Protein AF-A0A5C3L6G2-F1 (afdb_monomer_lite)

Structure (mmCIF, N/CA/C/O backbone):
data_AF-A0A5C3L6G2-F1
#
_entry.id   AF-A0A5C3L6G2-F1
#
loop_
_atom_site.group_PDB
_atom_site.id
_atom_site.type_symbol
_atom_site.label_atom_id
_atom_site.label_alt_id
_atom_site.label_comp_id
_atom_site.label_asym_id
_atom_site.label_entity_id
_atom_site.label_seq_id
_atom_site.pdbx_PDB_ins_code
_atom_site.Cartn_x
_atom_site.Cartn_y
_atom_site.Cartn_z
_atom_site.occupancy
_atom_site.B_iso_or_equiv
_atom_site.auth_seq_id
_atom_site.auth_comp_id
_atom_site.auth_asym_id
_atom_site.auth_atom_id
_atom_site.pdbx_PDB_model_num
ATOM 1 N N . MET A 1 1 ? -14.821 -39.057 -52.471 1.00 39.47 1 MET A N 1
ATOM 2 C CA . MET A 1 1 ? -14.023 -40.108 -53.146 1.00 39.47 1 MET A CA 1
ATOM 3 C C . MET A 1 1 ? -12.722 -40.258 -52.361 1.00 39.47 1 MET A C 1
ATOM 5 O O . MET A 1 1 ? -12.027 -39.270 -52.220 1.00 39.47 1 MET A O 1
ATOM 9 N N . LYS A 1 2 ? -12.600 -41.257 -51.478 1.00 40.03 2 LYS A N 1
ATOM 10 C CA . LYS A 1 2 ? -11.937 -42.566 -51.687 1.00 40.03 2 LYS A CA 1
ATOM 11 C C . LYS A 1 2 ? -10.479 -42.464 -52.187 1.00 40.03 2 LYS A C 1
ATOM 13 O O . LYS A 1 2 ? -10.246 -42.201 -53.356 1.00 40.03 2 LYS A O 1
ATOM 18 N N . PHE A 1 3 ? -9.581 -42.690 -51.221 1.00 42.88 3 PHE A N 1
ATOM 19 C CA . PHE A 1 3 ? -8.186 -43.158 -51.238 1.00 42.88 3 PHE A CA 1
ATOM 20 C C . PHE A 1 3 ? -7.573 -43.639 -52.555 1.00 42.88 3 PHE A C 1
ATOM 22 O O . PHE A 1 3 ? -8.159 -44.514 -53.173 1.00 42.88 3 PHE A O 1
ATOM 29 N N . LEU A 1 4 ? -6.319 -43.226 -52.795 1.00 44.75 4 LEU A N 1
ATOM 30 C CA . LEU A 1 4 ? -5.121 -43.963 -53.269 1.00 44.75 4 LEU A CA 1
ATOM 31 C C . LEU A 1 4 ? -3.918 -43.010 -52.984 1.00 44.75 4 LEU A C 1
ATOM 33 O O . LEU A 1 4 ? -4.112 -41.805 -53.050 1.00 44.75 4 LEU A O 1
ATOM 37 N N . SER A 1 5 ? -2.680 -43.358 -52.616 1.00 42.66 5 SER A N 1
ATOM 38 C CA . SER A 1 5 ? -1.903 -44.600 -52.662 1.00 42.66 5 SER A CA 1
ATOM 39 C C . SER A 1 5 ? -0.537 -44.416 -51.953 1.00 42.66 5 SER A C 1
ATOM 41 O O . SER A 1 5 ? 0.107 -43.386 -52.104 1.00 42.66 5 SER A O 1
ATOM 43 N N . ARG A 1 6 ? -0.124 -45.464 -51.222 1.00 49.25 6 ARG A N 1
ATOM 44 C CA . ARG A 1 6 ? 1.226 -46.031 -50.960 1.00 49.25 6 ARG A CA 1
ATOM 45 C C . ARG A 1 6 ? 2.516 -45.185 -51.109 1.00 49.25 6 ARG A C 1
ATOM 47 O O . ARG A 1 6 ? 2.928 -44.846 -52.207 1.00 49.25 6 ARG A O 1
ATOM 54 N N . VAL A 1 7 ? 3.210 -45.054 -49.968 1.00 49.22 7 VAL A N 1
ATOM 55 C CA . VAL A 1 7 ? 4.577 -45.535 -49.615 1.00 49.22 7 VAL A CA 1
ATOM 56 C C . VAL A 1 7 ? 5.614 -45.722 -50.736 1.00 49.22 7 VAL A C 1
ATOM 58 O O . VAL A 1 7 ? 5.443 -46.607 -51.567 1.00 49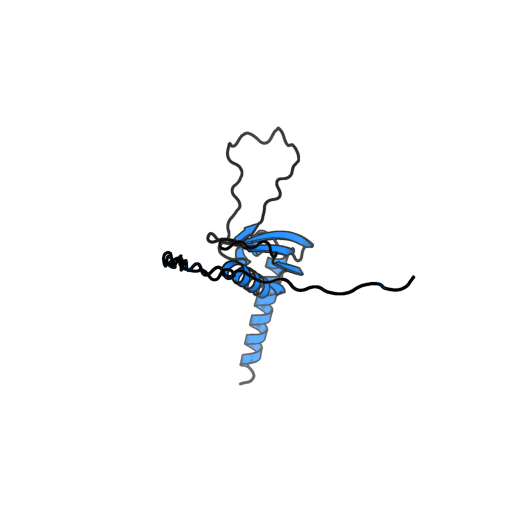.22 7 VAL A O 1
ATOM 61 N N . PHE A 1 8 ? 6.780 -45.069 -50.595 1.00 46.78 8 PHE A N 1
ATOM 62 C C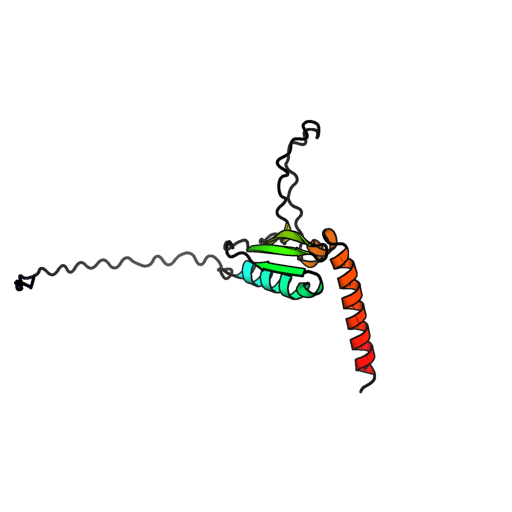A . PHE A 1 8 ? 8.093 -45.684 -50.860 1.00 46.78 8 PHE A CA 1
ATOM 63 C C . PHE A 1 8 ? 9.221 -45.022 -50.037 1.00 46.78 8 PHE A C 1
ATOM 65 O O . PHE A 1 8 ? 9.395 -43.807 -50.056 1.00 46.78 8 PHE A O 1
ATOM 72 N N . ASN A 1 9 ? 9.975 -45.855 -49.312 1.00 34.53 9 ASN A N 1
ATOM 73 C CA . ASN A 1 9 ? 11.216 -45.538 -48.596 1.00 34.53 9 ASN A CA 1
ATOM 74 C C . ASN A 1 9 ? 12.360 -45.227 -49.572 1.00 34.53 9 ASN A C 1
ATOM 76 O O . ASN A 1 9 ? 12.532 -45.994 -50.516 1.00 34.53 9 ASN A O 1
ATOM 80 N N . GLN A 1 10 ? 13.218 -44.245 -49.263 1.00 43.19 10 GLN A N 1
ATOM 81 C CA . GLN A 1 10 ? 14.633 -44.236 -49.674 1.00 43.19 10 GLN A CA 1
ATOM 82 C C . GLN A 1 10 ? 15.538 -43.573 -48.615 1.00 43.19 10 GLN A C 1
ATOM 84 O O . GLN A 1 10 ? 15.111 -42.742 -47.820 1.00 43.19 10 GLN A O 1
ATOM 89 N N . LEU A 1 11 ? 16.780 -44.052 -48.571 1.00 37.78 11 LEU A N 1
ATOM 90 C CA . LEU A 1 11 ? 17.754 -44.015 -47.478 1.00 37.78 11 LEU A CA 1
ATOM 91 C C . LEU A 1 11 ? 18.591 -42.716 -47.370 1.00 37.78 11 LEU A C 1
ATOM 93 O O . LEU A 1 11 ? 19.059 -42.208 -48.377 1.00 37.78 11 LEU A O 1
ATOM 97 N N . LYS A 1 12 ? 18.831 -42.300 -46.106 1.00 43.41 12 LYS A N 1
ATOM 98 C CA . LYS A 1 12 ? 20.041 -41.736 -45.425 1.00 43.41 12 LYS A CA 1
ATOM 99 C C . LYS A 1 12 ? 21.022 -40.802 -46.181 1.00 43.41 12 LYS A C 1
ATOM 101 O O . LYS A 1 12 ? 21.490 -41.128 -47.263 1.00 43.41 12 LYS A O 1
ATOM 106 N N . PRO A 1 13 ? 21.544 -39.763 -45.487 1.00 46.47 13 PRO A N 1
ATOM 107 C CA . PRO A 1 13 ? 22.823 -39.961 -44.786 1.00 46.47 13 PRO A CA 1
ATOM 108 C C . PRO A 1 13 ? 22.930 -39.341 -43.379 1.00 46.47 13 PRO A C 1
ATOM 110 O O . PRO A 1 13 ? 22.365 -38.304 -43.048 1.00 46.47 13 PRO A O 1
ATOM 113 N N . ARG A 1 14 ? 23.733 -40.027 -42.563 1.00 47.12 14 ARG A N 1
ATOM 114 C CA . ARG A 1 14 ? 24.214 -39.686 -41.220 1.00 47.12 14 ARG A CA 1
ATOM 115 C C . ARG A 1 14 ? 25.184 -38.498 -41.316 1.00 47.12 14 ARG A C 1
ATOM 117 O O . ARG A 1 14 ? 26.221 -38.637 -41.957 1.00 47.12 14 ARG A O 1
ATOM 124 N N . ARG A 1 15 ? 24.893 -37.373 -40.656 1.00 48.09 15 ARG A N 1
ATOM 125 C CA . ARG A 1 15 ? 25.906 -36.365 -40.305 1.00 48.09 15 ARG A CA 1
ATOM 126 C C . ARG A 1 15 ? 26.114 -36.390 -38.798 1.00 48.09 15 ARG A C 1
ATOM 128 O O . ARG A 1 15 ? 25.226 -36.033 -38.035 1.00 48.09 15 ARG A O 1
ATOM 135 N N . VAL A 1 16 ? 27.283 -36.888 -38.412 1.00 51.97 16 VAL A N 1
ATOM 136 C CA . VAL A 1 16 ? 27.915 -36.594 -37.129 1.00 51.97 16 VAL A CA 1
ATOM 137 C C . VAL A 1 16 ? 28.701 -35.311 -37.360 1.00 51.97 16 VAL A C 1
ATOM 139 O O . VAL A 1 16 ? 29.538 -35.261 -38.262 1.00 51.97 16 VAL A O 1
ATOM 142 N N . THR A 1 17 ? 28.412 -34.276 -36.586 1.00 55.94 17 THR A N 1
ATOM 143 C CA . THR A 1 17 ? 29.349 -33.178 -36.366 1.00 55.94 17 THR A CA 1
ATOM 144 C C . THR A 1 17 ? 29.194 -32.782 -34.909 1.00 55.94 17 THR A C 1
ATOM 146 O O . THR A 1 17 ? 28.189 -32.191 -34.520 1.00 55.94 17 THR A O 1
ATOM 149 N N . ASP A 1 18 ? 30.159 -33.237 -34.114 1.00 48.78 18 ASP A N 1
ATOM 150 C CA . ASP A 1 18 ? 30.515 -32.642 -32.837 1.00 48.78 18 ASP A CA 1
ATOM 151 C C . ASP A 1 18 ? 30.743 -31.145 -33.043 1.00 48.78 18 ASP A C 1
ATOM 153 O O . ASP A 1 18 ? 31.523 -30.780 -33.913 1.00 48.78 18 ASP A O 1
ATOM 157 N N . GLU A 1 19 ? 30.103 -30.303 -32.237 1.00 43.81 19 GLU A N 1
ATOM 158 C CA . GLU A 1 19 ? 30.724 -29.080 -31.725 1.00 43.81 19 GLU A CA 1
ATOM 159 C C . GLU A 1 19 ? 30.100 -28.756 -30.368 1.00 43.81 19 GLU A C 1
ATOM 161 O O . GLU A 1 19 ? 29.080 -28.083 -30.219 1.00 43.81 19 GLU A O 1
ATOM 166 N N . GLN A 1 20 ? 30.755 -29.319 -29.359 1.00 47.22 20 GLN A N 1
ATOM 167 C CA . GLN A 1 20 ? 30.688 -28.927 -27.964 1.00 47.22 20 GLN A CA 1
ATOM 168 C C . GLN A 1 20 ? 31.136 -27.466 -27.860 1.00 47.22 20 GLN A C 1
ATOM 170 O O . GLN A 1 20 ? 32.325 -27.158 -27.895 1.00 47.22 20 GLN A O 1
ATOM 175 N N . THR A 1 21 ? 30.183 -26.544 -27.750 1.00 50.97 21 THR A N 1
ATOM 176 C CA . THR A 1 21 ? 30.497 -25.160 -27.398 1.00 50.97 21 THR A CA 1
ATOM 177 C C . THR A 1 21 ? 30.834 -25.111 -25.902 1.00 50.97 21 THR A C 1
ATOM 179 O O . THR A 1 21 ? 29.996 -25.511 -25.087 1.00 50.97 21 THR A O 1
ATOM 182 N N . PRO A 1 22 ? 32.034 -24.658 -25.499 1.00 47.56 22 PRO A N 1
ATOM 183 C CA . PRO A 1 22 ? 32.390 -24.560 -24.093 1.00 47.56 22 PRO A CA 1
ATOM 184 C C . PRO A 1 22 ? 31.529 -23.495 -23.416 1.00 47.56 22 PRO A C 1
ATOM 186 O O . PRO A 1 22 ? 31.446 -22.346 -23.860 1.00 47.56 22 PRO A O 1
ATOM 189 N N . GLN A 1 23 ? 30.886 -23.907 -22.326 1.00 44.38 23 GLN A N 1
ATOM 190 C CA . GLN A 1 23 ? 30.179 -23.031 -21.410 1.00 44.38 23 GLN A CA 1
ATOM 191 C C . GLN A 1 23 ? 31.147 -21.961 -20.906 1.00 44.38 23 GLN A C 1
ATOM 193 O O . GLN A 1 23 ? 32.089 -22.245 -20.169 1.00 44.38 23 GLN A O 1
ATOM 198 N N . ARG A 1 24 ? 30.918 -20.710 -21.312 1.00 49.38 24 ARG A N 1
ATOM 199 C CA . ARG A 1 24 ? 31.480 -19.561 -20.609 1.00 49.38 24 ARG A CA 1
ATOM 200 C C . ARG A 1 24 ? 30.732 -19.417 -19.287 1.00 49.38 24 ARG A C 1
ATOM 202 O O . ARG A 1 24 ? 29.741 -18.700 -19.195 1.00 49.38 24 ARG A O 1
ATOM 209 N N . GLU A 1 25 ? 31.233 -20.100 -18.268 1.00 60.81 25 GLU A N 1
ATOM 210 C CA . GLU A 1 25 ? 31.142 -19.621 -16.894 1.00 60.81 25 GLU A CA 1
ATOM 211 C C . GLU A 1 25 ? 31.787 -18.230 -16.848 1.00 60.81 25 GLU A C 1
ATOM 213 O O . GLU A 1 25 ? 32.998 -18.110 -17.014 1.00 60.81 25 GLU A O 1
ATOM 218 N N . ASN A 1 26 ? 30.977 -17.171 -16.747 1.00 52.22 26 ASN A N 1
ATOM 219 C CA . ASN A 1 26 ? 31.316 -15.908 -16.076 1.00 52.22 26 ASN A CA 1
ATOM 220 C C . ASN A 1 26 ? 30.231 -14.853 -16.309 1.00 52.22 26 ASN A C 1
ATOM 222 O O . ASN A 1 26 ? 30.244 -14.118 -17.291 1.00 52.22 26 ASN A O 1
ATOM 226 N N . MET A 1 27 ? 29.315 -14.750 -15.356 1.00 48.38 27 MET A N 1
ATOM 227 C CA . MET A 1 27 ? 29.255 -13.618 -14.430 1.00 48.38 27 MET A CA 1
ATOM 228 C C . MET A 1 27 ? 28.135 -13.946 -13.448 1.00 48.38 27 MET A C 1
ATOM 230 O O . MET A 1 27 ? 26.957 -13.835 -13.771 1.00 48.38 27 MET A O 1
ATOM 234 N N . ASN A 1 28 ? 28.514 -14.375 -12.244 1.00 51.69 28 ASN A N 1
ATOM 235 C CA . ASN A 1 28 ? 27.629 -14.360 -11.087 1.00 51.69 28 ASN A CA 1
ATOM 236 C C . ASN A 1 28 ? 27.319 -12.889 -10.766 1.00 51.69 28 ASN A C 1
ATOM 238 O O . ASN A 1 28 ? 27.942 -12.273 -9.903 1.00 51.69 28 ASN A O 1
ATOM 242 N N . THR A 1 29 ? 26.417 -12.282 -11.537 1.00 51.53 29 THR A N 1
ATOM 243 C CA . THR A 1 29 ? 25.749 -11.049 -11.141 1.00 51.53 29 THR A CA 1
ATOM 244 C C . THR A 1 29 ? 24.950 -11.425 -9.912 1.00 51.53 29 THR A C 1
ATOM 246 O O . THR A 1 29 ? 24.021 -12.214 -10.059 1.00 51.53 29 THR A O 1
ATOM 249 N N . GLY A 1 30 ? 25.349 -10.942 -8.730 1.00 47.84 30 GLY A N 1
ATOM 250 C CA . GLY A 1 30 ? 24.663 -11.208 -7.464 1.00 47.84 30 GLY A CA 1
ATOM 251 C C . GLY A 1 30 ? 23.155 -11.178 -7.677 1.00 47.84 30 GLY A C 1
ATOM 252 O O . GLY A 1 30 ? 22.573 -10.116 -7.901 1.00 47.84 30 GLY A O 1
ATOM 253 N N . SER A 1 31 ? 22.572 -12.374 -7.754 1.00 46.81 31 SER A N 1
ATOM 254 C CA . SER A 1 31 ? 21.207 -12.575 -8.204 1.00 46.81 31 SER A CA 1
ATOM 255 C C . SER A 1 31 ? 20.316 -12.129 -7.065 1.00 46.81 31 SER A C 1
ATOM 257 O O . SER A 1 31 ? 19.955 -12.933 -6.209 1.00 46.81 31 SER A O 1
ATOM 259 N N . TYR A 1 32 ? 19.939 -10.850 -7.047 1.00 56.00 32 TYR A N 1
ATOM 260 C CA . TYR A 1 32 ? 18.647 -10.508 -6.471 1.00 56.00 32 TYR A CA 1
ATOM 261 C C . TYR A 1 32 ? 17.655 -11.483 -7.114 1.00 56.00 32 TYR A C 1
ATOM 263 O O . TYR A 1 32 ? 17.669 -11.589 -8.348 1.00 56.00 32 TYR A O 1
ATOM 271 N N . PRO A 1 33 ? 16.901 -12.282 -6.334 1.00 61.56 33 PRO A N 1
ATOM 272 C CA . PRO A 1 33 ? 15.952 -13.208 -6.928 1.00 61.56 33 PRO A CA 1
ATOM 273 C C . PRO A 1 33 ? 15.102 -12.380 -7.885 1.00 61.56 33 PRO A C 1
ATOM 275 O O . PRO A 1 33 ? 14.728 -11.255 -7.550 1.00 61.56 33 PRO A O 1
ATOM 278 N N . SER A 1 34 ? 14.873 -12.873 -9.102 1.00 63.84 34 SER A N 1
ATOM 279 C CA . SER A 1 34 ? 14.193 -12.111 -10.161 1.00 63.84 34 SER A CA 1
ATOM 280 C C . SER A 1 34 ? 12.821 -11.569 -9.732 1.00 63.84 34 SER A C 1
ATOM 282 O O . SER A 1 34 ? 12.258 -10.724 -10.419 1.00 63.84 34 SER A O 1
ATOM 284 N N . SER A 1 35 ? 12.308 -12.042 -8.594 1.00 83.38 35 SER A N 1
ATOM 285 C CA . SER A 1 35 ? 11.077 -11.644 -7.935 1.00 83.38 35 SER A CA 1
ATOM 286 C C . SER A 1 35 ? 11.231 -10.727 -6.710 1.00 83.38 35 SER A C 1
ATOM 288 O O . SER A 1 35 ? 10.202 -10.310 -6.207 1.00 83.38 35 SER A O 1
ATOM 290 N N . PHE A 1 36 ? 12.428 -10.342 -6.228 1.00 91.00 36 PHE A N 1
ATOM 291 C CA . PHE A 1 36 ? 12.569 -9.603 -4.950 1.00 91.00 36 PHE A CA 1
ATOM 292 C C . PHE A 1 36 ? 11.645 -8.382 -4.862 1.00 91.00 36 PHE A C 1
ATOM 294 O O . PHE A 1 36 ? 10.857 -8.266 -3.934 1.00 91.00 36 PHE A O 1
ATOM 301 N N . TYR A 1 37 ? 11.711 -7.483 -5.849 1.00 94.75 37 TYR A N 1
ATOM 302 C CA . TYR A 1 37 ? 10.883 -6.275 -5.861 1.00 94.75 37 TYR A CA 1
ATOM 303 C C . TYR A 1 37 ? 9.395 -6.579 -6.027 1.00 94.75 37 TYR A C 1
ATOM 305 O O . TYR A 1 37 ? 8.557 -5.791 -5.600 1.00 94.75 37 TYR A O 1
ATOM 313 N N . HIS A 1 38 ? 9.060 -7.686 -6.687 1.00 94.94 38 HIS A N 1
ATOM 314 C CA . HIS A 1 38 ? 7.682 -8.125 -6.825 1.00 94.94 38 HIS A CA 1
ATOM 315 C C . HIS A 1 38 ? 7.149 -8.618 -5.478 1.00 94.94 38 HIS A C 1
ATOM 317 O O . HIS A 1 38 ? 6.167 -8.069 -4.986 1.00 94.94 38 HIS A O 1
ATOM 323 N N . ASP A 1 39 ? 7.843 -9.575 -4.868 1.00 94.75 39 ASP A N 1
ATOM 324 C CA . ASP A 1 39 ? 7.476 -10.206 -3.601 1.00 94.75 39 ASP A CA 1
ATOM 325 C C . ASP A 1 39 ? 7.462 -9.184 -2.462 1.00 94.75 39 ASP A C 1
ATOM 327 O O . ASP A 1 39 ? 6.552 -9.178 -1.640 1.00 94.75 39 ASP A O 1
ATOM 331 N N . GLU A 1 40 ? 8.432 -8.268 -2.438 1.00 96.00 40 GLU A N 1
ATOM 332 C CA . GLU A 1 40 ? 8.487 -7.197 -1.447 1.00 96.00 40 GLU A CA 1
ATOM 333 C C . GLU A 1 40 ? 7.328 -6.212 -1.609 1.00 96.00 40 GLU A C 1
ATOM 335 O O . GLU A 1 40 ? 6.693 -5.855 -0.620 1.00 96.00 40 GLU A O 1
ATOM 340 N N . LEU A 1 41 ? 7.004 -5.797 -2.839 1.00 96.56 41 LEU A N 1
ATOM 341 C CA . LEU A 1 41 ? 5.867 -4.905 -3.075 1.00 96.56 41 LEU A CA 1
ATOM 342 C C . LEU A 1 41 ? 4.539 -5.590 -2.726 1.00 96.56 41 LEU A C 1
ATOM 344 O O . LEU A 1 41 ? 3.657 -4.958 -2.147 1.00 96.56 41 LEU A O 1
ATOM 348 N N . GLU A 1 42 ? 4.399 -6.875 -3.050 1.00 97.12 42 GLU A N 1
ATOM 349 C CA . GLU A 1 42 ? 3.232 -7.680 -2.692 1.00 97.12 42 GLU A CA 1
ATOM 350 C C . GLU A 1 42 ? 3.086 -7.817 -1.174 1.00 97.12 42 GLU A C 1
ATOM 352 O O . GLU A 1 42 ? 2.006 -7.551 -0.642 1.00 97.12 42 GLU A O 1
ATOM 357 N N . ARG A 1 43 ? 4.173 -8.166 -0.476 1.00 97.94 43 ARG A N 1
ATOM 358 C CA . ARG A 1 43 ? 4.223 -8.275 0.986 1.00 97.94 43 ARG A CA 1
ATOM 359 C C . ARG A 1 43 ? 3.880 -6.945 1.645 1.00 97.94 43 ARG A C 1
ATOM 361 O O . ARG A 1 43 ? 2.988 -6.900 2.487 1.00 97.94 43 ARG A O 1
ATOM 368 N N . ALA A 1 44 ? 4.536 -5.864 1.232 1.00 98.19 44 ALA A N 1
ATOM 369 C CA . ALA A 1 44 ? 4.333 -4.535 1.791 1.00 98.19 44 ALA A CA 1
ATOM 370 C C . ALA A 1 44 ? 2.881 -4.062 1.608 1.00 98.19 44 ALA A C 1
ATOM 372 O O . ALA A 1 44 ? 2.275 -3.559 2.549 1.00 98.19 44 ALA A O 1
ATOM 373 N N . LEU A 1 45 ? 2.275 -4.264 0.434 1.00 98.25 45 LEU A N 1
ATOM 374 C CA . LEU A 1 45 ? 0.864 -3.922 0.210 1.00 98.25 45 LEU A CA 1
ATOM 375 C C . LEU A 1 45 ? -0.097 -4.838 0.979 1.00 98.25 45 LEU A C 1
ATOM 377 O O . LEU A 1 45 ? -1.124 -4.365 1.467 1.00 98.25 45 LEU A O 1
ATOM 381 N N . GLY A 1 46 ? 0.245 -6.118 1.130 1.00 98.19 46 GLY A N 1
ATOM 382 C CA . GLY A 1 46 ? -0.502 -7.068 1.952 1.00 98.19 46 GLY A CA 1
ATOM 383 C C . GLY A 1 46 ? -0.528 -6.666 3.427 1.00 98.19 46 GLY A C 1
ATOM 384 O O . GLY A 1 46 ? -1.584 -6.688 4.054 1.00 98.19 46 GLY A O 1
ATOM 385 N N . GLU A 1 47 ? 0.598 -6.205 3.971 1.00 97.88 47 GLU A N 1
ATOM 386 C CA . GLU A 1 47 ? 0.689 -5.676 5.340 1.00 97.88 47 GLU A CA 1
ATOM 387 C C . GLU A 1 47 ? -0.163 -4.416 5.532 1.00 97.88 47 GLU A C 1
ATOM 389 O O . GLU A 1 47 ? -0.740 -4.210 6.599 1.00 97.88 47 GLU A O 1
ATOM 394 N N . GLN A 1 48 ? -0.303 -3.601 4.484 1.00 97.44 48 GLN A N 1
ATOM 395 C CA . GLN A 1 48 ? -1.107 -2.378 4.504 1.00 97.44 48 GLN A CA 1
ATOM 396 C C . GLN A 1 48 ? -2.570 -2.576 4.087 1.00 97.44 48 GLN A C 1
ATOM 398 O O . GLN A 1 48 ? -3.303 -1.592 3.965 1.00 97.44 48 GLN A O 1
ATOM 403 N N . CYS A 1 49 ? -3.035 -3.818 3.903 1.00 96.44 49 CYS A N 1
ATOM 404 C CA . CYS A 1 49 ? -4.383 -4.101 3.396 1.00 96.44 49 CYS A CA 1
ATOM 405 C C . CYS A 1 49 ? -5.511 -3.513 4.262 1.00 96.44 49 CYS A C 1
ATOM 407 O O . CYS A 1 49 ? -6.576 -3.196 3.741 1.00 96.44 49 CYS A O 1
ATOM 409 N N . PHE A 1 50 ? -5.279 -3.299 5.562 1.00 96.50 50 PHE A N 1
ATOM 410 C CA . PHE A 1 50 ? -6.253 -2.670 6.460 1.00 96.50 50 PHE A CA 1
ATOM 411 C C . PHE A 1 50 ? -6.551 -1.203 6.098 1.00 96.50 50 PHE A C 1
ATOM 413 O O . PHE A 1 50 ? -7.597 -0.681 6.490 1.00 96.50 50 PHE A O 1
ATOM 420 N N . GLY A 1 51 ? -5.629 -0.534 5.398 1.00 96.69 51 GLY A N 1
ATOM 421 C CA . GLY A 1 51 ? -5.665 0.895 5.086 1.00 96.69 51 GLY A CA 1
ATOM 422 C C . GLY A 1 51 ? -5.892 1.221 3.608 1.00 96.69 51 GLY A C 1
ATOM 423 O O . GLY A 1 51 ? -5.876 2.392 3.241 1.00 96.69 51 GLY A O 1
ATOM 424 N N . ILE A 1 52 ? -6.106 0.227 2.746 1.00 97.69 52 ILE A N 1
ATOM 425 C CA . ILE A 1 52 ? -6.357 0.416 1.309 1.00 97.69 52 ILE A CA 1
ATOM 426 C C . ILE A 1 52 ? -7.577 -0.398 0.880 1.00 97.69 52 ILE A C 1
ATOM 428 O O . ILE A 1 52 ? -7.923 -1.391 1.511 1.00 97.69 52 ILE A O 1
ATOM 432 N N . HIS A 1 53 ? -8.255 0.011 -0.193 1.00 97.94 53 HIS A N 1
ATOM 433 C CA . HIS A 1 53 ? -9.444 -0.701 -0.662 1.00 97.94 53 HIS A CA 1
ATOM 434 C C . HIS A 1 53 ? -9.078 -1.992 -1.403 1.00 97.94 53 HIS A C 1
ATOM 436 O O . HIS A 1 53 ? -9.688 -3.036 -1.193 1.00 97.94 53 HIS A O 1
ATOM 442 N N . SER A 1 54 ? -8.089 -1.925 -2.298 1.00 98.19 54 SER A N 1
ATOM 443 C CA . SER A 1 54 ? -7.549 -3.092 -3.005 1.00 98.19 54 SER A CA 1
ATOM 444 C C . SER A 1 54 ? -6.210 -2.763 -3.661 1.00 98.19 54 SER A C 1
ATOM 446 O O . SER A 1 54 ? -5.880 -1.593 -3.871 1.00 98.19 54 SER A O 1
ATOM 448 N N . TYR A 1 55 ? -5.453 -3.794 -4.033 1.00 98.38 55 TYR A N 1
ATOM 449 C CA . TYR A 1 55 ? -4.275 -3.640 -4.875 1.00 98.38 55 TYR A CA 1
ATOM 450 C C . TYR A 1 55 ? -4.126 -4.801 -5.855 1.00 98.38 55 TYR A C 1
ATOM 452 O O . TYR A 1 55 ? -4.685 -5.882 -5.672 1.00 98.38 55 TYR A O 1
ATOM 460 N N . LYS A 1 56 ? -3.356 -4.560 -6.915 1.00 97.88 56 LYS A N 1
ATOM 461 C CA . LYS A 1 56 ? -2.926 -5.576 -7.869 1.00 97.88 56 LYS A CA 1
ATOM 462 C C . LYS A 1 56 ? -1.502 -5.283 -8.316 1.00 97.88 56 LYS A C 1
ATOM 464 O O . LYS A 1 56 ? -1.275 -4.290 -9.011 1.00 97.88 56 LYS A O 1
ATOM 469 N N . VAL A 1 57 ? -0.573 -6.164 -7.954 1.00 96.44 57 VAL A N 1
ATOM 470 C CA . VAL A 1 57 ? 0.790 -6.133 -8.495 1.00 96.44 57 VAL A CA 1
ATOM 471 C C . VAL A 1 57 ? 0.724 -6.449 -9.990 1.00 96.44 57 VAL A C 1
ATOM 473 O O . VAL A 1 57 ? -0.041 -7.308 -10.435 1.00 96.44 57 VAL A O 1
ATOM 476 N N . LEU A 1 58 ? 1.429 -5.658 -10.790 1.00 94.94 58 LEU A N 1
ATOM 477 C CA . LEU A 1 58 ? 1.421 -5.755 -12.241 1.00 94.94 58 LEU A CA 1
ATOM 478 C C . LEU A 1 58 ? 2.523 -6.717 -12.686 1.00 94.94 58 LEU A C 1
ATOM 480 O O . LEU A 1 58 ? 3.656 -6.621 -12.232 1.00 94.94 58 LEU A O 1
ATOM 484 N N . ASN A 1 59 ? 2.223 -7.579 -13.660 1.00 83.50 59 ASN A N 1
ATOM 485 C CA . ASN A 1 59 ? 3.180 -8.560 -14.198 1.00 83.50 59 ASN A CA 1
ATOM 486 C C . ASN A 1 59 ? 4.324 -7.928 -15.023 1.00 83.50 59 ASN A C 1
ATOM 488 O O . ASN A 1 59 ? 5.085 -8.637 -15.676 1.00 83.50 59 ASN A O 1
ATOM 492 N N . THR A 1 60 ? 4.429 -6.599 -15.050 1.00 76.25 60 THR A N 1
ATOM 493 C CA . THR A 1 60 ? 5.438 -5.835 -15.797 1.00 76.25 60 THR A CA 1
ATOM 494 C C . THR A 1 60 ? 6.716 -5.587 -14.988 1.00 76.25 60 THR A C 1
ATOM 496 O O . THR A 1 60 ? 7.446 -4.638 -15.269 1.00 76.25 60 THR A O 1
ATOM 499 N N . SER A 1 61 ? 6.988 -6.399 -13.966 1.00 75.12 61 SER A N 1
ATOM 500 C CA . SER A 1 61 ? 8.166 -6.253 -13.111 1.00 75.12 61 SER A CA 1
ATOM 501 C C . SER A 1 61 ? 9.458 -6.499 -13.895 1.00 75.12 61 SER A C 1
ATOM 503 O O . SER A 1 61 ? 9.583 -7.453 -14.662 1.00 75.12 61 SER A O 1
ATOM 505 N N . SER A 1 62 ? 10.440 -5.628 -13.684 1.00 85.12 62 SER A N 1
ATOM 506 C CA . SER A 1 62 ? 11.816 -5.835 -14.129 1.00 85.12 62 SER A CA 1
ATOM 507 C C . SER A 1 62 ? 12.667 -6.317 -12.946 1.00 85.12 62 SER A C 1
ATOM 509 O O . SER A 1 62 ? 12.281 -6.112 -11.795 1.00 85.12 62 SER A O 1
ATOM 511 N N . PRO A 1 63 ? 13.875 -6.864 -13.168 1.00 86.38 63 PRO A N 1
ATOM 512 C CA . PRO A 1 63 ? 14.750 -7.287 -12.070 1.00 86.38 63 PRO A CA 1
ATOM 513 C C . PRO A 1 63 ? 15.115 -6.181 -11.065 1.00 86.38 63 PRO A C 1
ATOM 515 O O . PRO A 1 63 ? 15.652 -6.475 -10.003 1.00 86.38 63 PRO A O 1
ATOM 518 N N . ARG A 1 64 ? 14.881 -4.905 -11.403 1.00 91.31 64 ARG A N 1
ATOM 519 C CA . ARG A 1 64 ? 15.221 -3.738 -10.572 1.00 91.31 64 ARG A CA 1
ATOM 520 C C . ARG A 1 64 ? 14.007 -2.921 -10.128 1.00 91.31 64 ARG A C 1
ATOM 522 O O . ARG A 1 64 ? 14.184 -1.879 -9.497 1.00 91.31 64 ARG A O 1
ATOM 529 N N . GLN A 1 65 ? 12.800 -3.350 -10.498 1.00 93.62 65 GLN A N 1
ATOM 530 C CA . GLN A 1 65 ? 11.585 -2.581 -10.266 1.00 93.62 65 GLN A CA 1
ATOM 531 C C . GLN A 1 65 ? 10.334 -3.457 -10.309 1.00 93.62 65 GLN A C 1
ATOM 533 O O . GLN A 1 65 ? 10.187 -4.285 -11.204 1.00 93.62 65 GLN A O 1
ATOM 538 N N . SER A 1 66 ? 9.376 -3.181 -9.431 1.00 95.31 66 SER A N 1
ATOM 539 C CA . SER A 1 66 ? 8.012 -3.703 -9.535 1.00 95.31 66 SER A CA 1
ATOM 540 C C . SER A 1 66 ? 6.991 -2.573 -9.460 1.00 95.31 66 SER A C 1
ATOM 542 O O . SER A 1 66 ? 7.286 -1.500 -8.932 1.00 95.31 66 SER A O 1
ATOM 544 N N . SER A 1 67 ? 5.800 -2.799 -10.007 1.00 96.06 67 SER A N 1
ATOM 545 C CA . SER A 1 67 ? 4.704 -1.833 -9.974 1.00 96.06 67 SER A CA 1
ATOM 546 C C . SER A 1 67 ? 3.389 -2.481 -9.558 1.00 96.06 67 SER A C 1
ATOM 548 O O . SER A 1 67 ? 3.164 -3.670 -9.777 1.00 96.06 67 SER A O 1
ATOM 550 N N . ALA A 1 68 ? 2.507 -1.697 -8.947 1.00 97.38 68 ALA A N 1
ATOM 551 C CA . ALA A 1 68 ? 1.197 -2.142 -8.501 1.00 97.38 68 ALA A CA 1
ATOM 552 C C . ALA A 1 68 ? 0.150 -1.044 -8.684 1.00 97.38 68 ALA A C 1
ATOM 554 O O . ALA A 1 68 ? 0.369 0.120 -8.352 1.00 97.38 68 ALA A O 1
ATOM 555 N N . ALA A 1 69 ? -1.032 -1.435 -9.152 1.00 97.44 69 ALA A N 1
ATOM 556 C CA . ALA A 1 69 ? -2.204 -0.579 -9.088 1.00 97.44 69 ALA A CA 1
ATOM 557 C C . ALA A 1 69 ? -2.807 -0.669 -7.681 1.00 97.44 69 ALA A C 1
ATOM 559 O O . ALA A 1 69 ? -3.181 -1.758 -7.252 1.00 97.44 69 ALA A O 1
ATOM 560 N N . VAL A 1 70 ? -2.932 0.460 -6.990 1.00 97.94 70 VAL A N 1
ATOM 561 C CA . VAL A 1 70 ? -3.503 0.551 -5.637 1.00 97.94 70 VAL A CA 1
ATOM 562 C C . VAL A 1 70 ? -4.747 1.427 -5.683 1.00 97.94 70 VAL A C 1
ATOM 564 O O . VAL A 1 70 ? -4.741 2.468 -6.339 1.00 97.94 70 VAL A O 1
ATOM 567 N N . ILE A 1 71 ? -5.817 1.009 -5.011 1.00 98.12 71 ILE A N 1
ATOM 568 C CA . ILE A 1 71 ? -7.017 1.819 -4.789 1.00 98.12 71 ILE A CA 1
ATOM 569 C C . ILE A 1 71 ? -7.052 2.197 -3.309 1.00 98.12 71 ILE A C 1
ATOM 571 O O . ILE A 1 71 ? -7.129 1.318 -2.448 1.00 98.12 71 ILE A O 1
ATOM 575 N N . THR A 1 72 ? -6.977 3.493 -3.014 1.00 97.94 72 THR A N 1
ATOM 576 C CA . THR A 1 72 ? -7.041 4.015 -1.643 1.00 97.94 72 THR A CA 1
ATOM 577 C C . THR A 1 72 ? -8.465 3.938 -1.083 1.00 97.94 72 THR A C 1
ATOM 579 O O . THR A 1 72 ? -9.418 3.643 -1.808 1.00 97.94 72 THR A O 1
ATOM 582 N N . LEU A 1 73 ? -8.637 4.207 0.214 1.00 97.50 73 LEU A N 1
ATOM 583 C CA . LEU A 1 73 ? -9.961 4.209 0.852 1.00 97.50 73 LEU A CA 1
ATOM 584 C C . LEU A 1 73 ? -10.871 5.334 0.336 1.00 97.50 73 LEU A C 1
ATOM 586 O O . LEU A 1 73 ? -12.090 5.207 0.386 1.00 97.50 73 LEU A O 1
ATOM 590 N N . GLU A 1 74 ? -10.290 6.403 -0.205 1.00 96.88 74 GLU A N 1
ATOM 591 C CA . GLU A 1 74 ? -10.995 7.487 -0.896 1.00 96.88 74 GLU A CA 1
ATOM 592 C C . GLU A 1 74 ? -11.446 7.091 -2.314 1.00 96.88 74 GLU A C 1
ATOM 594 O O . GLU A 1 74 ? -12.137 7.858 -2.980 1.00 96.88 74 GLU A O 1
ATOM 599 N N . GLY A 1 75 ? -11.039 5.916 -2.808 1.00 96.00 75 GLY A N 1
ATOM 600 C CA . GLY A 1 75 ? -11.289 5.470 -4.180 1.00 96.00 75 GLY A CA 1
ATOM 601 C C . GLY A 1 75 ? -10.282 6.004 -5.204 1.00 96.00 75 GLY A C 1
ATOM 602 O O . GLY A 1 75 ? -10.463 5.793 -6.406 1.00 96.00 75 GLY A O 1
ATOM 603 N N . GLN A 1 76 ? -9.206 6.669 -4.769 1.00 95.56 76 GLN A N 1
ATOM 604 C CA . GLN A 1 76 ? -8.158 7.142 -5.670 1.00 95.56 76 GLN A CA 1
ATOM 605 C C . GLN A 1 76 ? -7.326 5.963 -6.177 1.00 95.56 76 GLN A C 1
ATOM 607 O O . GLN A 1 76 ? -6.856 5.132 -5.402 1.00 95.56 76 GLN A O 1
ATOM 612 N N . ARG A 1 77 ? -7.110 5.902 -7.496 1.00 96.31 77 ARG A N 1
ATOM 613 C CA . ARG A 1 77 ? -6.255 4.886 -8.115 1.00 96.31 77 ARG A CA 1
ATOM 614 C C . ARG A 1 77 ? -4.846 5.418 -8.342 1.00 96.31 77 ARG A C 1
ATOM 616 O O . ARG A 1 77 ? -4.655 6.395 -9.063 1.00 96.31 77 ARG A O 1
ATOM 623 N N . LEU A 1 78 ? -3.872 4.704 -7.801 1.00 95.44 78 LEU A N 1
ATOM 624 C CA . LEU A 1 78 ? -2.451 5.016 -7.848 1.00 95.44 78 LEU A CA 1
ATOM 625 C C . LEU A 1 78 ? -1.703 3.910 -8.591 1.00 95.44 78 LEU A C 1
ATOM 627 O O . LEU A 1 78 ? -2.113 2.749 -8.554 1.00 95.44 78 LEU A O 1
ATOM 631 N N . ASN A 1 79 ? -0.601 4.264 -9.247 1.00 96.38 79 ASN A N 1
ATOM 632 C CA . ASN A 1 79 ? 0.375 3.290 -9.723 1.00 96.38 79 ASN A CA 1
ATOM 633 C C . ASN A 1 79 ? 1.634 3.435 -8.868 1.00 96.38 79 ASN A C 1
ATOM 635 O O . ASN A 1 79 ? 2.385 4.397 -9.025 1.00 96.38 79 ASN A O 1
ATOM 639 N N . VAL A 1 80 ? 1.799 2.530 -7.909 1.00 96.75 80 VAL A N 1
ATOM 640 C CA . VAL A 1 80 ? 2.934 2.519 -6.988 1.00 96.75 80 VAL A CA 1
ATOM 641 C C . VAL A 1 80 ? 4.075 1.757 -7.636 1.00 96.75 80 VAL A C 1
ATOM 643 O O . VAL A 1 80 ? 3.874 0.675 -8.181 1.00 96.75 80 VAL A O 1
ATOM 646 N N . ILE A 1 81 ? 5.274 2.316 -7.558 1.00 96.38 81 ILE A N 1
ATOM 647 C CA . ILE A 1 81 ? 6.499 1.748 -8.100 1.00 96.38 81 ILE A CA 1
ATOM 648 C C . ILE A 1 81 ? 7.481 1.536 -6.952 1.00 96.38 81 ILE A C 1
ATOM 650 O O . ILE A 1 81 ? 7.791 2.478 -6.224 1.00 96.38 81 ILE A O 1
ATOM 654 N N . LEU A 1 82 ? 8.012 0.321 -6.841 1.00 96.12 82 LEU A N 1
ATOM 655 C CA . LEU A 1 82 ? 9.120 -0.013 -5.955 1.00 96.12 82 LEU A CA 1
ATOM 656 C C . LEU A 1 82 ? 10.394 -0.210 -6.779 1.00 96.12 82 LEU A C 1
ATOM 658 O O . LEU A 1 82 ? 10.405 -0.988 -7.732 1.00 96.12 82 LEU A O 1
ATOM 662 N N . THR A 1 83 ? 11.470 0.471 -6.392 1.00 94.88 83 THR A N 1
ATOM 663 C CA . THR A 1 83 ? 12.823 0.318 -6.954 1.00 94.88 83 THR A CA 1
ATOM 664 C C . THR A 1 83 ? 13.848 0.143 -5.835 1.00 94.88 83 THR A C 1
ATOM 666 O O . THR A 1 83 ? 13.513 0.215 -4.656 1.00 94.88 83 THR A O 1
ATOM 669 N N . GLY A 1 84 ? 15.131 -0.007 -6.182 1.00 94.06 84 GLY A N 1
ATOM 670 C CA . GLY A 1 84 ? 16.220 0.025 -5.198 1.00 94.06 84 GLY A CA 1
ATOM 671 C C . GLY A 1 84 ? 16.364 1.340 -4.418 1.00 94.06 84 GLY A C 1
ATOM 672 O O . GLY A 1 84 ? 17.105 1.360 -3.444 1.00 94.06 84 GLY A O 1
ATOM 673 N N . GLN A 1 85 ? 15.687 2.421 -4.823 1.00 95.62 85 GLN A N 1
ATOM 674 C CA . GLN A 1 85 ? 15.681 3.693 -4.088 1.00 95.62 85 GLN A CA 1
ATOM 675 C C . GLN A 1 85 ? 14.529 3.805 -3.080 1.00 95.62 85 GLN A C 1
ATOM 677 O O . GLN A 1 85 ? 14.583 4.668 -2.211 1.00 95.62 85 GLN A O 1
ATOM 682 N N . GLY A 1 86 ? 13.498 2.966 -3.205 1.00 96.81 86 GLY A N 1
ATOM 683 C CA . GLY A 1 86 ? 12.283 3.034 -2.398 1.00 96.81 86 GLY A CA 1
ATOM 684 C C . GLY A 1 86 ? 11.007 3.038 -3.238 1.00 96.81 86 GLY A C 1
ATOM 685 O O . GLY A 1 86 ? 11.000 2.633 -4.409 1.00 96.81 86 GLY A O 1
ATOM 686 N N . TYR A 1 87 ? 9.928 3.495 -2.611 1.00 97.62 87 TYR A N 1
ATOM 687 C CA . TYR A 1 87 ? 8.569 3.546 -3.138 1.00 97.62 87 TYR A CA 1
ATOM 688 C C . TYR A 1 87 ? 8.270 4.918 -3.745 1.00 97.62 87 TYR A C 1
ATOM 690 O O . TYR A 1 87 ? 8.712 5.945 -3.242 1.00 97.62 87 TYR A O 1
ATOM 698 N N . SER A 1 88 ? 7.488 4.960 -4.815 1.00 97.12 88 SER A N 1
ATOM 699 C CA . SER A 1 88 ? 7.038 6.205 -5.447 1.00 97.12 88 SER A CA 1
ATOM 700 C C . SER A 1 88 ? 5.699 5.995 -6.148 1.00 97.12 88 SER A C 1
ATOM 702 O O . SER A 1 88 ? 5.283 4.857 -6.366 1.00 97.12 88 SER A O 1
ATOM 704 N N . VAL A 1 89 ? 5.015 7.082 -6.507 1.00 95.50 89 VAL A N 1
ATOM 705 C CA . VAL A 1 89 ? 3.808 7.033 -7.343 1.00 95.50 89 VAL A CA 1
ATOM 706 C C . VAL A 1 89 ? 4.151 7.542 -8.737 1.00 95.50 89 VAL A C 1
ATOM 708 O O . VAL A 1 89 ? 4.789 8.586 -8.885 1.00 95.50 89 VAL A O 1
ATOM 711 N N . GLU A 1 90 ? 3.712 6.827 -9.770 1.00 91.50 90 GLU A N 1
ATOM 712 C CA . GLU A 1 90 ? 3.801 7.311 -11.143 1.00 91.50 90 GLU A CA 1
ATOM 713 C C . GLU A 1 90 ? 2.943 8.574 -11.290 1.00 91.50 90 GLU A C 1
ATOM 715 O O . GLU A 1 90 ? 1.709 8.528 -11.274 1.00 91.50 90 GLU A O 1
ATOM 720 N N . SER A 1 91 ? 3.604 9.725 -11.411 1.00 81.12 91 SER A N 1
ATOM 721 C CA . SER A 1 91 ? 2.919 10.984 -11.667 1.00 81.12 91 SER A CA 1
ATOM 722 C C . SER A 1 91 ? 2.394 10.952 -13.099 1.00 81.12 91 SER A C 1
ATOM 724 O O . SER A 1 91 ? 3.169 10.978 -14.060 1.00 81.12 91 SER A O 1
ATOM 726 N N . LYS A 1 92 ? 1.070 10.867 -13.261 1.00 68.88 92 LYS A N 1
ATOM 727 C CA . LYS A 1 92 ? 0.455 11.097 -14.567 1.00 68.88 92 LYS A CA 1
ATOM 728 C C . LYS A 1 92 ? 0.757 12.541 -14.928 1.00 68.88 92 LYS A C 1
ATOM 730 O O . LYS A 1 92 ? 0.197 13.447 -14.318 1.00 68.88 92 LYS A O 1
ATOM 735 N N . ARG A 1 93 ? 1.649 12.754 -15.899 1.00 62.56 93 ARG A N 1
ATOM 736 C CA . ARG A 1 93 ? 1.773 14.059 -16.545 1.00 62.56 93 ARG A CA 1
ATOM 737 C C . ARG A 1 93 ? 0.372 14.423 -17.014 1.00 62.56 93 ARG A C 1
ATOM 739 O O . ARG A 1 93 ? -0.198 13.716 -17.841 1.00 62.56 93 ARG A O 1
ATOM 746 N N . SER A 1 94 ? -0.216 15.448 -16.418 1.00 57.09 94 SER A N 1
ATOM 747 C CA . SER A 1 94 ? -1.427 16.042 -16.949 1.00 57.09 94 SER A CA 1
ATOM 748 C C . SER A 1 94 ? -1.052 16.635 -18.304 1.00 57.09 94 SER A C 1
ATOM 750 O O . SER A 1 94 ? -0.476 17.719 -18.372 1.00 57.09 94 SER A O 1
ATOM 752 N N . ASP A 1 95 ? -1.303 15.886 -19.377 1.00 56.09 95 ASP A N 1
ATOM 753 C CA . ASP A 1 95 ? -1.358 16.424 -20.734 1.00 56.09 95 ASP A CA 1
ATOM 754 C C . ASP A 1 95 ? -2.469 17.479 -20.746 1.00 56.09 95 ASP A C 1
ATOM 756 O O . ASP A 1 95 ? -3.655 17.159 -20.821 1.00 56.09 95 ASP A O 1
ATOM 760 N N . GLY A 1 96 ? -2.092 18.741 -20.554 1.00 52.09 96 GLY A N 1
ATOM 761 C CA . GLY A 1 96 ? -3.051 19.827 -20.387 1.00 52.09 96 GLY A CA 1
ATOM 762 C C . GLY A 1 96 ? -2.404 21.138 -19.962 1.00 52.09 96 GLY A C 1
ATOM 763 O O . GLY A 1 96 ? -2.629 21.602 -18.857 1.00 52.09 96 GLY A O 1
ATOM 764 N N . THR A 1 97 ? -1.571 21.689 -20.843 1.00 54.81 97 THR A N 1
ATOM 765 C CA . THR A 1 97 ? -1.497 23.121 -21.182 1.00 54.81 97 THR A CA 1
ATOM 766 C C . THR A 1 97 ? -1.851 24.139 -20.082 1.00 54.81 97 THR A C 1
ATOM 768 O O . THR A 1 97 ? -2.933 24.712 -20.116 1.00 54.81 97 THR A O 1
ATOM 771 N N . ASP A 1 98 ? -0.890 24.480 -19.220 1.00 51.59 98 ASP A N 1
ATOM 772 C 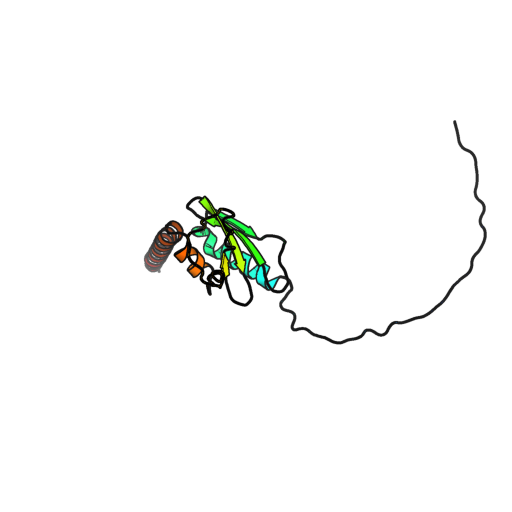CA . ASP A 1 98 ? -0.836 25.807 -18.587 1.00 51.59 98 ASP A CA 1
ATOM 773 C C . ASP A 1 98 ? 0.434 26.534 -19.077 1.00 51.59 98 ASP A C 1
ATOM 775 O O . ASP A 1 98 ? 1.533 26.283 -18.577 1.00 51.59 98 ASP A O 1
ATOM 779 N N . PRO A 1 99 ? 0.338 27.421 -20.090 1.00 55.03 99 PRO A N 1
ATOM 780 C CA . PRO A 1 99 ? 1.485 28.137 -20.660 1.00 55.03 99 PRO A CA 1
ATOM 781 C C . PRO A 1 99 ? 2.048 29.244 -19.746 1.00 55.03 99 PRO A C 1
ATOM 783 O O . PRO A 1 99 ? 2.917 30.006 -20.168 1.00 55.03 99 PRO A O 1
ATOM 786 N N . THR A 1 100 ? 1.578 29.354 -18.503 1.00 56.38 100 THR A N 1
ATOM 787 C CA . THR A 1 100 ? 1.973 30.397 -17.541 1.00 56.38 100 THR A CA 1
ATOM 788 C C . THR A 1 100 ? 2.728 29.879 -16.318 1.00 56.38 100 THR A C 1
ATOM 790 O O . THR A 1 100 ? 3.246 30.696 -15.555 1.00 56.38 100 THR A O 1
ATOM 793 N N . SER A 1 101 ? 2.890 28.563 -16.139 1.00 55.88 101 SER A N 1
ATOM 794 C CA . SER A 1 101 ? 3.777 28.025 -15.100 1.00 55.88 101 SER A CA 1
ATOM 795 C C . SER A 1 101 ? 5.232 28.148 -15.545 1.00 55.88 101 SER A C 1
ATOM 797 O O . SER A 1 101 ? 5.821 27.262 -16.157 1.00 55.88 101 SER A O 1
ATOM 799 N N . THR A 1 102 ? 5.773 29.329 -15.259 1.00 49.62 102 THR A N 1
ATOM 800 C CA . THR A 1 102 ? 7.175 29.740 -15.315 1.00 49.62 102 THR A CA 1
ATOM 801 C C . THR A 1 102 ? 8.175 28.586 -15.282 1.00 49.62 102 THR A C 1
ATOM 803 O O . THR A 1 102 ? 8.368 27.933 -14.257 1.00 49.62 102 THR A O 1
ATOM 806 N N . VAL A 1 103 ? 8.844 28.413 -16.423 1.00 57.06 103 VAL A N 1
ATOM 807 C CA . VAL A 1 103 ? 10.249 28.024 -16.607 1.00 57.06 103 VAL A CA 1
ATOM 808 C C . VAL A 1 103 ? 10.990 27.770 -15.289 1.00 57.06 103 VAL A C 1
ATOM 810 O O . VAL A 1 103 ? 11.690 28.628 -14.761 1.00 57.06 103 VAL A O 1
ATOM 813 N N . THR A 1 104 ? 10.883 26.552 -14.774 1.00 58.78 104 THR A N 1
ATOM 814 C CA . THR A 1 104 ? 11.964 25.952 -13.995 1.00 58.78 104 THR A CA 1
ATOM 815 C C . THR A 1 104 ? 12.399 24.740 -14.798 1.00 58.78 104 THR A C 1
ATOM 817 O O . THR A 1 104 ? 11.612 23.842 -15.069 1.00 58.78 104 THR A O 1
ATOM 820 N N . SER A 1 105 ? 13.632 24.769 -15.290 1.00 64.38 105 SER A N 1
ATOM 821 C CA . SER A 1 105 ? 14.186 23.904 -16.342 1.00 64.38 105 SER A CA 1
ATOM 822 C C . SER A 1 105 ? 14.315 22.416 -15.989 1.00 64.38 105 SER A C 1
ATOM 824 O O . SER A 1 105 ? 14.967 21.677 -16.721 1.00 64.38 105 SER A O 1
ATOM 826 N N . ASN A 1 106 ? 13.696 21.950 -14.904 1.00 62.28 106 ASN A N 1
ATOM 827 C CA . ASN A 1 106 ? 13.760 20.565 -14.468 1.00 62.28 106 ASN A CA 1
ATOM 828 C C . ASN A 1 106 ? 12.349 20.044 -14.170 1.00 62.28 106 ASN A C 1
ATOM 830 O O . ASN A 1 106 ? 11.651 20.653 -13.358 1.00 62.28 106 ASN A O 1
ATOM 834 N N . PRO A 1 107 ? 11.924 18.917 -14.774 1.00 64.38 107 PRO A N 1
ATOM 835 C CA . PRO A 1 107 ? 10.687 18.271 -14.363 1.00 64.38 107 PRO A CA 1
ATOM 836 C C . PRO A 1 107 ? 10.773 17.925 -12.867 1.00 64.38 107 PRO A C 1
ATOM 838 O O . PRO A 1 107 ? 11.846 17.503 -12.411 1.00 64.38 107 PRO A O 1
ATOM 841 N N . PRO A 1 108 ? 9.681 18.092 -12.095 1.00 71.00 108 PRO A N 1
ATOM 842 C CA . PRO A 1 108 ? 9.666 17.696 -10.696 1.00 71.00 108 PRO A CA 1
ATOM 843 C C . PRO A 1 108 ? 10.019 16.212 -10.614 1.00 71.00 108 PRO A C 1
ATOM 845 O O . PRO A 1 108 ? 9.413 15.369 -11.281 1.00 71.00 108 PRO A O 1
ATOM 848 N N . ARG A 1 109 ? 11.074 15.901 -9.857 1.00 80.31 109 ARG A N 1
ATOM 849 C CA . ARG A 1 109 ? 11.487 14.515 -9.634 1.00 80.31 109 ARG A CA 1
ATOM 850 C C . ARG A 1 109 ? 10.386 13.806 -8.840 1.00 80.31 109 ARG A C 1
ATOM 852 O O . ARG A 1 109 ? 9.783 14.444 -7.978 1.00 80.31 109 ARG A O 1
ATOM 859 N N . PRO A 1 110 ? 10.115 12.518 -9.113 1.00 85.81 110 PRO A N 1
ATOM 860 C CA . PRO A 1 110 ? 9.154 11.769 -8.320 1.00 85.81 110 PRO A CA 1
ATOM 861 C C . PRO A 1 110 ? 9.616 11.746 -6.861 1.00 85.81 110 PRO A C 1
ATOM 863 O O . PRO A 1 110 ? 10.792 11.504 -6.586 1.00 85.81 110 PRO A O 1
ATOM 866 N N . GLN A 1 111 ? 8.692 12.020 -5.943 1.00 93.75 111 GLN A N 1
ATOM 867 C CA . GLN A 1 111 ? 8.943 11.878 -4.516 1.00 93.75 111 GLN A CA 1
ATOM 868 C C . GLN A 1 111 ? 9.176 10.393 -4.207 1.00 93.75 111 GLN A C 1
ATOM 870 O O . GLN A 1 111 ? 8.388 9.537 -4.619 1.00 93.75 111 GLN A O 1
ATOM 875 N N . ILE A 1 112 ? 10.278 10.101 -3.514 1.00 96.94 112 ILE A N 1
ATOM 876 C CA . ILE A 1 112 ? 10.667 8.744 -3.122 1.00 96.94 112 ILE A CA 1
ATOM 877 C C . ILE A 1 112 ? 10.467 8.608 -1.617 1.00 96.94 112 ILE A C 1
ATOM 879 O O . ILE A 1 112 ? 10.900 9.463 -0.845 1.00 96.94 112 ILE A O 1
ATOM 883 N N . TYR A 1 113 ? 9.828 7.518 -1.216 1.00 98.06 113 TYR A N 1
ATOM 884 C CA . TYR A 1 113 ? 9.536 7.174 0.166 1.00 98.06 113 TYR A CA 1
ATOM 885 C C . TYR A 1 113 ? 10.277 5.893 0.533 1.00 98.06 113 TYR A C 1
ATOM 887 O O . TYR A 1 113 ? 10.389 4.969 -0.273 1.00 98.06 113 TYR A O 1
ATOM 895 N N . GLU A 1 114 ? 10.765 5.823 1.764 1.00 97.38 114 GLU A N 1
ATOM 896 C CA . GLU A 1 114 ? 11.478 4.645 2.264 1.00 97.38 114 GLU A CA 1
ATOM 897 C C . GLU A 1 114 ? 10.547 3.438 2.428 1.00 97.38 114 GLU A C 1
ATOM 899 O O . GLU A 1 114 ? 10.898 2.321 2.055 1.00 97.38 114 GLU A O 1
ATOM 904 N N . THR A 1 115 ? 9.334 3.670 2.933 1.00 97.88 115 THR A N 1
ATOM 905 C CA . THR A 1 115 ? 8.332 2.629 3.174 1.00 97.88 115 THR A CA 1
ATOM 906 C C . THR A 1 115 ? 7.027 2.944 2.452 1.00 97.88 115 THR A C 1
ATOM 908 O O . THR A 1 115 ? 6.696 4.107 2.193 1.00 97.88 115 THR A O 1
ATOM 911 N N . ILE A 1 116 ? 6.250 1.895 2.166 1.00 97.81 116 ILE A N 1
ATOM 912 C CA . ILE A 1 116 ? 4.898 2.040 1.613 1.00 97.81 116 ILE A CA 1
ATOM 913 C C . ILE A 1 116 ? 3.975 2.814 2.564 1.00 97.81 116 ILE A C 1
ATOM 915 O O . ILE A 1 116 ? 3.110 3.558 2.121 1.00 97.81 116 ILE A O 1
ATOM 919 N N . GLU A 1 117 ? 4.185 2.681 3.871 1.00 97.88 117 GLU A N 1
ATOM 920 C CA . GLU A 1 117 ? 3.419 3.380 4.899 1.00 97.88 117 GLU A CA 1
ATOM 921 C C . GLU A 1 117 ? 3.640 4.894 4.829 1.00 97.88 117 GLU A C 1
ATOM 923 O O . GLU A 1 117 ? 2.667 5.642 4.816 1.00 97.88 117 GLU A O 1
ATOM 928 N N . CYS A 1 118 ? 4.893 5.353 4.713 1.00 97.94 118 CYS A N 1
ATOM 929 C CA . CYS A 1 118 ? 5.196 6.777 4.546 1.00 97.94 118 CYS A CA 1
ATOM 930 C C . CYS A 1 118 ? 4.542 7.347 3.282 1.00 97.94 118 CYS A C 1
ATOM 93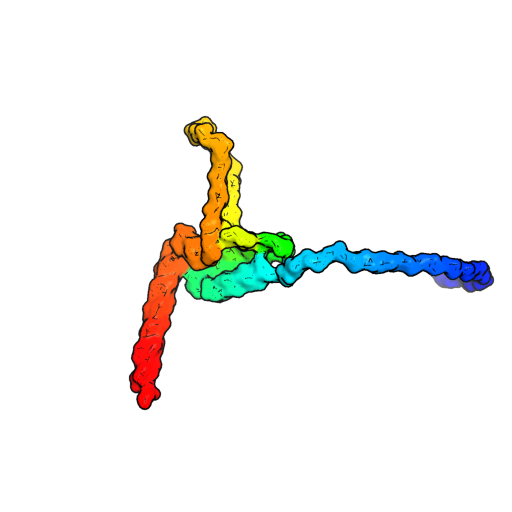2 O O . CYS A 1 118 ? 3.998 8.448 3.316 1.00 97.94 118 CYS A O 1
ATOM 934 N N . LEU A 1 119 ? 4.556 6.577 2.189 1.00 97.88 119 LEU A N 1
ATOM 935 C CA . LEU A 1 119 ? 3.879 6.942 0.947 1.00 97.88 119 LEU A CA 1
ATOM 936 C C . LEU A 1 119 ? 2.363 7.063 1.155 1.00 97.88 119 LEU A C 1
ATOM 938 O O . LEU A 1 119 ? 1.772 8.059 0.754 1.00 97.88 119 LEU A O 1
ATOM 942 N N . LEU A 1 120 ? 1.727 6.073 1.787 1.00 97.62 120 LEU A N 1
ATOM 943 C CA . LEU A 1 120 ? 0.274 6.054 1.991 1.00 97.62 120 LEU A CA 1
ATOM 944 C C . LEU A 1 120 ? -0.199 7.131 2.976 1.00 97.62 120 LEU A C 1
ATOM 946 O O . LEU A 1 120 ? -1.261 7.711 2.761 1.00 97.62 120 LEU A O 1
ATOM 950 N N . LEU A 1 121 ? 0.587 7.436 4.013 1.00 97.62 121 LEU A N 1
ATOM 951 C CA . LEU A 1 121 ? 0.301 8.521 4.958 1.00 97.62 121 LEU A CA 1
ATOM 952 C C . LEU A 1 121 ? 0.269 9.892 4.284 1.00 97.62 121 LEU A C 1
ATOM 954 O O . LEU A 1 121 ? -0.563 10.719 4.644 1.00 97.62 121 LEU A O 1
ATOM 958 N N . ASP A 1 122 ? 1.170 10.127 3.332 1.00 96.62 122 ASP A N 1
ATOM 959 C CA . ASP A 1 122 ? 1.279 11.412 2.642 1.00 96.62 122 ASP A CA 1
ATOM 960 C C . ASP A 1 122 ? 0.127 11.633 1.649 1.00 96.62 122 ASP A C 1
ATOM 962 O O . ASP A 1 122 ? -0.379 12.743 1.503 1.00 96.62 122 ASP A O 1
ATOM 966 N N . ILE A 1 123 ? -0.335 10.566 0.991 1.00 94.94 123 ILE A N 1
ATOM 967 C CA . ILE A 1 123 ? -1.299 10.676 -0.116 1.00 94.94 123 ILE A CA 1
ATOM 968 C C . ILE A 1 123 ? -2.749 10.343 0.254 1.00 94.94 123 ILE A C 1
ATOM 970 O O . ILE A 1 123 ? -3.651 10.701 -0.500 1.00 94.94 123 ILE A O 1
ATOM 974 N N . SER A 1 124 ? -2.998 9.642 1.366 1.00 96.44 124 SER A N 1
ATOM 975 C CA . SER A 1 124 ? -4.335 9.176 1.761 1.00 96.44 124 SER A CA 1
ATOM 976 C C . SER A 1 124 ? -4.665 9.586 3.204 1.00 96.44 124 SER A C 1
ATOM 978 O O . SER A 1 124 ? -4.268 8.920 4.167 1.00 96.44 124 SER A O 1
ATOM 980 N N . PRO A 1 125 ? -5.443 10.667 3.393 1.00 97.00 125 PRO A N 1
ATOM 981 C CA . PRO A 1 125 ? -5.922 11.071 4.712 1.00 97.00 125 PRO A CA 1
ATOM 982 C C . PRO A 1 125 ? -6.748 9.986 5.425 1.00 97.00 125 PRO A C 1
ATOM 984 O O . PRO A 1 125 ? -6.662 9.847 6.649 1.00 97.00 125 PRO A O 1
ATOM 987 N N . LEU A 1 126 ? -7.530 9.184 4.691 1.00 97.94 126 LEU A N 1
ATOM 988 C CA . LEU A 1 126 ? -8.305 8.088 5.279 1.00 97.94 126 LEU A CA 1
ATOM 989 C C . LEU A 1 126 ? -7.421 6.916 5.698 1.00 97.94 126 LEU A C 1
ATOM 991 O O . LEU A 1 126 ? -7.732 6.276 6.702 1.00 97.94 126 LEU A O 1
ATOM 995 N N . TYR A 1 127 ? -6.310 6.655 5.004 1.00 98.12 127 TYR A N 1
ATOM 996 C CA . TYR A 1 127 ? -5.308 5.702 5.481 1.00 98.12 127 TYR A CA 1
ATOM 997 C C . TYR A 1 127 ? -4.758 6.142 6.846 1.00 98.12 127 TYR A C 1
ATOM 999 O O . TYR A 1 127 ? -4.715 5.338 7.779 1.00 98.12 127 TYR A O 1
ATOM 1007 N N . ALA A 1 128 ? -4.412 7.425 7.007 1.00 97.38 128 ALA A N 1
ATOM 1008 C CA . ALA A 1 128 ? -3.905 7.953 8.275 1.00 97.38 128 ALA A CA 1
ATOM 1009 C C . ALA A 1 128 ? -4.915 7.776 9.424 1.00 97.38 128 ALA A C 1
ATOM 1011 O O . ALA A 1 128 ? -4.550 7.302 10.503 1.00 97.38 128 ALA A O 1
ATOM 1012 N N . SER A 1 129 ? -6.192 8.083 9.177 1.00 97.69 129 SER A N 1
ATOM 1013 C CA . SER A 1 129 ? -7.273 7.858 10.144 1.00 97.69 129 SER A CA 1
ATOM 1014 C C . SER A 1 129 ? -7.449 6.369 10.470 1.00 97.69 129 SER A C 1
ATOM 1016 O O . SER A 1 129 ? -7.438 5.985 11.641 1.00 97.69 129 SER A O 1
ATOM 1018 N N . ARG A 1 130 ? -7.508 5.501 9.453 1.00 97.75 130 ARG A N 1
ATOM 1019 C CA . ARG A 1 130 ? -7.685 4.054 9.637 1.00 97.75 130 ARG A CA 1
ATOM 1020 C C . ARG A 1 130 ? -6.519 3.411 10.383 1.00 97.75 130 ARG A C 1
ATOM 1022 O O . ARG A 1 130 ? -6.720 2.502 11.185 1.00 97.75 130 ARG A O 1
ATOM 1029 N N . ARG A 1 131 ? -5.298 3.897 10.173 1.00 97.19 131 ARG A N 1
ATOM 1030 C CA . ARG A 1 131 ? -4.112 3.462 10.915 1.00 97.19 131 ARG A CA 1
ATOM 1031 C C . ARG A 1 131 ? -4.217 3.785 12.401 1.00 97.19 131 ARG A C 1
ATOM 1033 O O . ARG A 1 131 ? -3.880 2.940 13.226 1.00 97.19 131 ARG A O 1
ATOM 1040 N N . GLN A 1 132 ? -4.683 4.982 12.753 1.00 97.62 132 GLN A N 1
ATOM 1041 C CA . GLN A 1 132 ? -4.888 5.358 14.155 1.00 97.62 132 GLN A CA 1
ATOM 1042 C C . GLN A 1 132 ? -5.920 4.448 14.829 1.00 97.62 132 GLN A C 1
ATOM 1044 O O . GLN A 1 132 ? -5.663 3.934 15.917 1.00 97.62 132 GLN A O 1
ATOM 1049 N N . GLU A 1 133 ? -7.045 4.187 14.161 1.00 97.06 133 GLU A N 1
ATOM 1050 C CA . GLU A 1 133 ? -8.064 3.247 14.641 1.00 97.06 133 GLU A CA 1
ATOM 1051 C C . GLU A 1 133 ? -7.484 1.842 14.838 1.00 97.06 133 GLU A C 1
ATOM 1053 O O . GLU A 1 133 ? -7.677 1.229 15.888 1.00 97.06 133 GLU A O 1
ATOM 1058 N N . HIS A 1 134 ? -6.727 1.349 13.856 1.00 94.94 134 HIS A N 1
ATOM 1059 C CA . HIS A 1 134 ? -6.111 0.026 13.902 1.00 94.94 134 HIS A CA 1
ATOM 1060 C C . HIS A 1 134 ? -5.134 -0.115 15.079 1.00 94.94 134 HIS A C 1
ATOM 1062 O O . HIS A 1 134 ? -5.189 -1.097 15.822 1.00 94.94 134 HIS A O 1
ATOM 1068 N N . LEU A 1 135 ? -4.295 0.899 15.314 1.00 95.44 135 LEU A N 1
ATOM 1069 C CA . LEU A 1 135 ? -3.400 0.944 16.472 1.00 95.44 135 LEU A CA 1
ATOM 1070 C C . LEU A 1 135 ? -4.177 0.964 17.790 1.00 95.44 135 LEU A C 1
ATOM 1072 O O . LEU A 1 135 ? -3.824 0.248 18.727 1.00 95.44 135 LEU A O 1
ATOM 1076 N N . PHE A 1 136 ? -5.251 1.746 17.869 1.00 96.69 136 PHE A N 1
ATOM 1077 C CA . PHE A 1 136 ? -6.070 1.824 19.074 1.00 96.69 136 PHE A CA 1
ATOM 1078 C C . PHE A 1 136 ? -6.760 0.490 19.389 1.00 96.69 136 PHE A C 1
ATOM 1080 O O . PHE A 1 136 ? -6.758 0.048 20.539 1.00 96.69 136 PHE A O 1
ATOM 1087 N N . LEU A 1 137 ? -7.284 -0.200 18.374 1.00 95.25 137 LEU A N 1
ATOM 1088 C CA . LEU A 1 137 ? -7.862 -1.537 18.521 1.00 95.25 137 LEU A CA 1
ATOM 1089 C C . LEU A 1 137 ? -6.821 -2.564 18.979 1.00 95.25 137 LEU A C 1
ATOM 1091 O O . LEU A 1 137 ? -7.105 -3.359 19.878 1.00 95.25 137 LEU A O 1
ATOM 1095 N N . ALA A 1 138 ? -5.607 -2.517 18.424 1.00 93.44 138 ALA A N 1
ATOM 1096 C CA . ALA A 1 138 ? -4.515 -3.374 18.869 1.00 93.44 138 ALA A CA 1
ATOM 1097 C C . ALA A 1 138 ? -4.206 -3.134 20.355 1.00 93.44 138 ALA A C 1
ATOM 1099 O O . ALA A 1 138 ? -4.217 -4.082 21.140 1.00 93.44 138 ALA A O 1
ATOM 1100 N N . LEU A 1 139 ? -4.056 -1.877 20.783 1.00 95.25 139 LEU A N 1
ATOM 1101 C CA . LEU A 1 139 ? -3.826 -1.536 22.192 1.00 95.25 139 LEU A CA 1
ATOM 1102 C C . LEU A 1 139 ? -4.944 -2.041 23.117 1.00 95.25 139 LEU A C 1
ATOM 1104 O O . LEU A 1 139 ? -4.656 -2.576 24.188 1.00 95.25 139 LEU A O 1
ATOM 1108 N N . GLN A 1 140 ? -6.209 -1.931 22.704 1.00 94.56 140 GLN A N 1
ATOM 1109 C CA . GLN A 1 140 ? -7.333 -2.479 23.469 1.00 94.56 140 GLN A CA 1
ATOM 1110 C C . GLN A 1 140 ? -7.304 -4.008 23.561 1.00 94.56 140 GLN A C 1
ATOM 1112 O O . GLN A 1 140 ? -7.653 -4.569 24.598 1.00 94.56 140 GLN A O 1
ATOM 1117 N N . SER A 1 141 ? -6.908 -4.702 22.492 1.00 92.19 141 SER A N 1
ATOM 1118 C CA . SER A 1 141 ? -6.786 -6.164 22.522 1.00 92.19 141 SER A CA 1
ATOM 1119 C C . SER A 1 141 ? -5.686 -6.623 23.481 1.00 92.19 141 SER A C 1
ATOM 1121 O O . SER A 1 141 ? -5.898 -7.551 24.263 1.00 92.19 141 SER A O 1
ATOM 1123 N N . LEU A 1 142 ? -4.549 -5.921 23.490 1.00 92.56 142 LEU A N 1
ATOM 1124 C CA . LEU A 1 142 ? -3.431 -6.188 24.389 1.00 92.56 142 LEU A CA 1
ATOM 1125 C C . LEU A 1 142 ? -3.822 -5.950 25.849 1.00 92.56 142 LEU A C 1
ATOM 1127 O O . LEU A 1 142 ? -3.583 -6.818 26.685 1.00 92.56 142 LEU A O 1
ATOM 1131 N N . SER A 1 143 ? -4.475 -4.822 26.147 1.00 92.38 143 SER A N 1
ATOM 1132 C CA . SER A 1 143 ? -4.901 -4.509 27.515 1.00 92.38 143 SER A CA 1
ATOM 1133 C C . SER A 1 143 ? -5.930 -5.502 28.049 1.00 92.38 143 SER A C 1
ATOM 1135 O O . SER A 1 143 ? -5.878 -5.869 29.217 1.00 92.38 143 SER A O 1
ATOM 1137 N N . ARG A 1 144 ? -6.841 -5.998 27.205 1.00 87.31 144 ARG A N 1
ATOM 1138 C CA . ARG A 1 144 ? -7.812 -7.032 27.598 1.00 87.31 1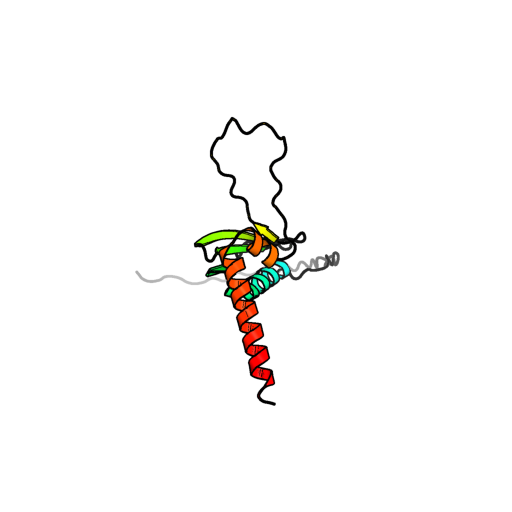44 ARG A CA 1
ATOM 1139 C C . ARG A 1 144 ? -7.155 -8.394 27.819 1.00 87.31 144 ARG A C 1
ATOM 1141 O O . ARG A 1 144 ? -7.532 -9.098 28.751 1.00 87.31 144 ARG A O 1
ATOM 1148 N N . SER A 1 145 ? -6.161 -8.750 27.005 1.00 84.50 145 SER A N 1
ATOM 1149 C CA . SER A 1 145 ? -5.434 -10.025 27.106 1.00 84.50 145 SER A CA 1
ATOM 1150 C C . SER A 1 145 ? -4.679 -10.171 28.435 1.00 84.50 145 SER A C 1
ATOM 1152 O O . SER A 1 145 ? -4.622 -11.257 29.011 1.00 84.50 145 SER A O 1
ATOM 1154 N N . THR A 1 146 ? -4.171 -9.069 28.992 1.00 70.06 146 THR A N 1
ATOM 1155 C CA . THR A 1 146 ? -3.415 -9.083 30.254 1.00 70.06 146 THR A CA 1
ATOM 1156 C C . THR A 1 146 ? -4.243 -9.354 31.516 1.00 70.06 146 THR A C 1
ATOM 1158 O O . THR A 1 146 ? -3.649 -9.617 32.554 1.00 70.06 146 THR A O 1
ATOM 1161 N N . TYR A 1 147 ? -5.582 -9.342 31.454 1.00 62.53 147 TYR A N 1
ATOM 1162 C CA . TYR A 1 147 ? -6.450 -9.631 32.612 1.00 62.53 147 TYR A CA 1
ATOM 1163 C 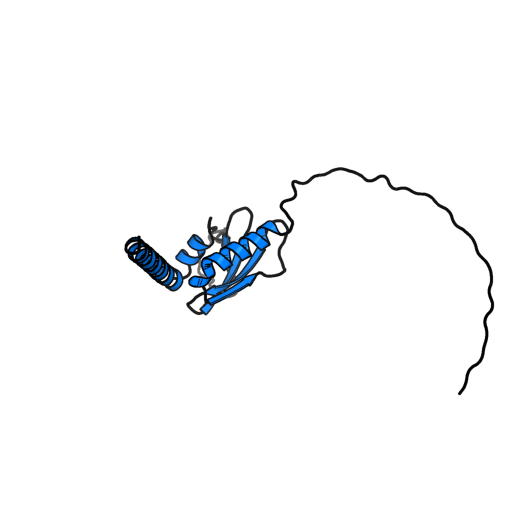C . TYR A 1 147 ? -6.928 -11.094 32.698 1.00 62.53 147 TYR A C 1
ATOM 1165 O O . TYR A 1 147 ? -7.676 -11.438 33.610 1.00 62.53 147 TYR A O 1
ATOM 1173 N N . HIS A 1 148 ? -6.510 -11.963 31.771 1.00 54.06 148 HIS A N 1
ATOM 1174 C CA . HIS A 1 148 ? -6.875 -13.389 31.751 1.00 54.06 148 HIS A CA 1
ATOM 1175 C C . HIS A 1 148 ? -5.717 -14.340 32.098 1.00 54.06 148 HIS A C 1
ATOM 1177 O O . HIS A 1 148 ? -5.717 -15.501 31.687 1.00 54.06 148 HIS A O 1
ATOM 1183 N N . ARG A 1 149 ? -4.742 -13.873 32.880 1.00 46.75 149 ARG A N 1
ATOM 1184 C CA . ARG A 1 149 ? -3.637 -14.682 33.404 1.00 46.75 149 ARG A CA 1
ATOM 1185 C C . ARG A 1 149 ? -3.554 -14.562 34.916 1.00 46.75 149 ARG A C 1
ATOM 1187 O O . ARG A 1 149 ? -3.172 -15.576 35.533 1.00 46.75 149 ARG A O 1
#

Foldseek 3Di:
DDDDDDDDDDDDDDDDDDDDDDDPPDDPPVQPPQCNQVVVVVVQVVVLVLFFPDKDWDPPDGSFKTWMWTQGPVRDTWIWMQGPQAIFTDDDPPPDDDPPPDDPPDDPDTDHDHGPLVVCVVPPPSSVVSVVVVVVVVVVVVVVVVVPD

pLDDT: mean 79.0, std 21.5, range [34.53, 98.38]

InterPro domains:
  IPR007967 GSKIP domain [PF05303] (39-141)
  IPR023231 GSKIP domain superfamily [G3DSA:3.30.2280.10] (37-147)
  IPR023231 GSKIP domain superfamily [SSF103107] (30-143)

Organism: Coprinopsis marcescibilis (NCBI:txid230819)

Radius of gyration: 28.55 Å; chains: 1; bounding box: 46×76×87 Å

Sequence (149 aa):
MKFLSRVFNQLKPRRVTDEQTPQRENMNTGSYPSSFYHDELERALGEQCFGIHSYKVLNTSSPRQSSAAVITLEGQRLNVILTGQGYSVESKRSDGTDPTSTVTSNPPRPQIYETIECLLLDISPLYASRRQEHLFLALQSLSRSTYHR

Secondary structure (DSSP, 8-state):
---------------------------------TTHHHHHHHHHHHHTGGGEEEEEE-S--BTTEEEEEEEETT--EEEEEEETTEEEE---------TTS---SSPPPPP-BSSHHHHHHHH-HHHHHHHHHHHHHHHHHHHHHTT--